Protein AF-A0A7C2G6A6-F1 (afdb_monomer_lite)

Structure (mmCIF, N/CA/C/O backbone):
data_AF-A0A7C2G6A6-F1
#
_entry.id   AF-A0A7C2G6A6-F1
#
loop_
_atom_site.group_PDB
_atom_site.id
_atom_site.type_symbol
_atom_site.label_atom_id
_atom_site.label_alt_id
_atom_site.label_comp_id
_atom_site.label_asym_id
_atom_site.label_entity_id
_atom_site.label_seq_id
_atom_site.pdbx_PDB_ins_code
_atom_site.Cartn_x
_atom_site.Cartn_y
_atom_site.Cartn_z
_atom_site.occupancy
_atom_site.B_iso_or_equiv
_atom_site.auth_seq_id
_atom_site.auth_comp_id
_atom_site.auth_asym_id
_atom_site.auth_atom_id
_atom_site.pdbx_PDB_model_num
ATOM 1 N N . MET A 1 1 ? 30.013 -0.825 -12.267 1.00 74.56 1 MET A N 1
ATOM 2 C CA . MET A 1 1 ? 28.739 -1.262 -11.663 1.00 74.56 1 MET A CA 1
ATOM 3 C C . MET A 1 1 ? 28.175 -2.425 -12.477 1.00 74.56 1 MET A C 1
ATOM 5 O O . MET A 1 1 ? 28.259 -2.337 -13.696 1.00 74.56 1 MET A O 1
ATOM 9 N N . LEU A 1 2 ? 27.546 -3.439 -11.856 1.00 86.94 2 LEU A N 1
ATOM 10 C CA . LEU A 1 2 ? 26.948 -4.568 -12.597 1.00 86.94 2 LEU A CA 1
ATOM 11 C C . LEU A 1 2 ? 25.933 -4.107 -13.672 1.00 86.94 2 LEU A C 1
ATOM 13 O O . LEU A 1 2 ? 25.171 -3.161 -13.424 1.00 86.94 2 LEU A O 1
ATOM 17 N N . PRO A 1 3 ? 25.875 -4.783 -14.837 1.00 89.12 3 PRO A N 1
ATOM 18 C CA . PRO A 1 3 ? 25.021 -4.401 -15.961 1.00 89.12 3 PRO A CA 1
ATOM 19 C C . PRO A 1 3 ? 23.532 -4.581 -15.637 1.00 89.12 3 PRO A C 1
ATOM 21 O O . PRO A 1 3 ? 23.110 -5.640 -15.187 1.00 89.12 3 PRO A O 1
ATOM 24 N N . LYS A 1 4 ? 22.704 -3.567 -15.912 1.00 89.62 4 LYS A N 1
ATOM 25 C CA . LYS A 1 4 ? 21.243 -3.610 -15.693 1.00 89.62 4 LYS A CA 1
ATOM 26 C C . LYS A 1 4 ? 20.473 -3.664 -17.013 1.00 89.62 4 LYS A C 1
ATOM 28 O O . LYS A 1 4 ? 20.925 -2.983 -17.930 1.00 89.62 4 LYS A O 1
ATOM 33 N N . PRO A 1 5 ? 19.340 -4.384 -17.115 1.00 89.06 5 PRO A N 1
ATOM 34 C CA . PRO A 1 5 ? 18.491 -4.398 -18.312 1.00 89.06 5 PRO A CA 1
ATOM 35 C C . PRO A 1 5 ? 18.020 -3.002 -18.739 1.00 89.06 5 PRO A C 1
ATOM 37 O O . PRO A 1 5 ? 17.667 -2.185 -17.888 1.00 89.06 5 PRO A O 1
ATOM 40 N N . ASN A 1 6 ? 17.991 -2.731 -20.046 1.00 86.69 6 ASN A N 1
ATOM 41 C CA . ASN A 1 6 ? 17.426 -1.490 -20.589 1.00 86.69 6 ASN A CA 1
ATOM 42 C C . ASN A 1 6 ? 15.918 -1.633 -20.878 1.00 86.69 6 ASN A C 1
ATOM 44 O O . ASN A 1 6 ? 15.448 -2.714 -21.223 1.00 86.69 6 ASN A O 1
ATOM 48 N N . LYS A 1 7 ? 15.174 -0.516 -20.838 1.00 77.50 7 LYS A N 1
ATOM 49 C CA . LYS A 1 7 ? 13.702 -0.470 -21.001 1.00 77.50 7 LYS A CA 1
ATOM 50 C C . LYS A 1 7 ? 13.172 -1.183 -22.261 1.00 77.50 7 LYS A C 1
ATOM 52 O O . LYS A 1 7 ? 12.169 -1.880 -22.198 1.00 77.50 7 LYS A O 1
ATOM 57 N N . ASN A 1 8 ? 13.864 -1.041 -23.394 1.00 81.12 8 ASN A N 1
ATOM 58 C CA . ASN A 1 8 ? 13.433 -1.588 -24.693 1.00 81.12 8 ASN A CA 1
ATOM 59 C C . ASN A 1 8 ? 14.334 -2.729 -25.199 1.00 81.12 8 ASN A C 1
ATOM 61 O O . ASN A 1 8 ? 14.279 -3.092 -26.370 1.00 81.12 8 ASN A O 1
ATOM 65 N N . GLU A 1 9 ? 15.211 -3.249 -24.345 1.00 87.44 9 GLU A N 1
ATOM 66 C CA . GLU A 1 9 ? 16.082 -4.375 -24.681 1.00 87.44 9 GLU A CA 1
ATOM 67 C C . GLU A 1 9 ? 15.289 -5.680 -24.567 1.00 87.44 9 GLU A C 1
ATOM 69 O O . GLU A 1 9 ? 14.349 -5.751 -23.774 1.00 87.44 9 GLU A O 1
ATOM 74 N N . ASN A 1 10 ? 15.623 -6.696 -25.368 1.00 90.06 10 ASN A N 1
ATOM 75 C CA . ASN A 1 10 ? 15.055 -8.039 -25.225 1.00 90.06 10 ASN A CA 1
ATOM 76 C C . ASN A 1 10 ? 15.939 -8.910 -24.311 1.00 90.06 10 ASN A C 1
ATOM 78 O O . ASN A 1 10 ? 17.066 -8.545 -23.976 1.00 90.06 10 ASN A O 1
ATOM 82 N N . LYS A 1 11 ? 15.405 -10.055 -23.868 1.00 88.56 11 LYS A N 1
ATOM 83 C CA . LYS A 1 11 ? 16.085 -10.907 -22.881 1.00 88.56 11 LYS A CA 1
ATOM 84 C C . LYS A 1 11 ? 17.444 -11.382 -23.390 1.00 88.56 11 LYS A C 1
ATOM 86 O O . LYS A 1 11 ? 18.416 -11.333 -22.643 1.00 88.56 11 LYS A O 1
ATOM 91 N N . ASP A 1 12 ? 17.503 -11.819 -24.639 1.00 92.94 12 ASP A N 1
ATOM 92 C CA . ASP A 1 12 ? 18.700 -12.422 -25.218 1.00 92.94 12 ASP A CA 1
ATOM 93 C C . ASP A 1 12 ? 19.818 -11.389 -25.387 1.00 92.94 12 ASP A C 1
ATOM 95 O O . ASP A 1 12 ? 20.970 -11.673 -25.057 1.00 92.94 12 ASP A O 1
ATOM 99 N N . ASP A 1 13 ? 19.479 -10.165 -25.794 1.00 93.44 13 ASP A N 1
ATOM 100 C CA . ASP A 1 13 ? 20.419 -9.046 -25.897 1.00 93.44 13 ASP A CA 1
ATOM 101 C C . ASP A 1 13 ? 21.013 -8.694 -24.527 1.00 93.44 13 ASP A C 1
ATOM 103 O O . ASP A 1 13 ? 22.237 -8.579 -24.381 1.00 93.44 13 ASP A O 1
ATOM 107 N N . PHE A 1 14 ? 20.159 -8.601 -23.498 1.00 94.62 14 PHE A N 1
ATOM 108 C CA . PHE A 1 14 ? 20.615 -8.335 -22.136 1.00 94.62 14 PHE A CA 1
ATOM 109 C C . PHE A 1 14 ? 21.522 -9.452 -21.620 1.00 94.62 14 PHE A C 1
ATOM 111 O O . PHE A 1 14 ? 22.615 -9.169 -21.126 1.00 94.62 14 PHE A O 1
ATOM 118 N 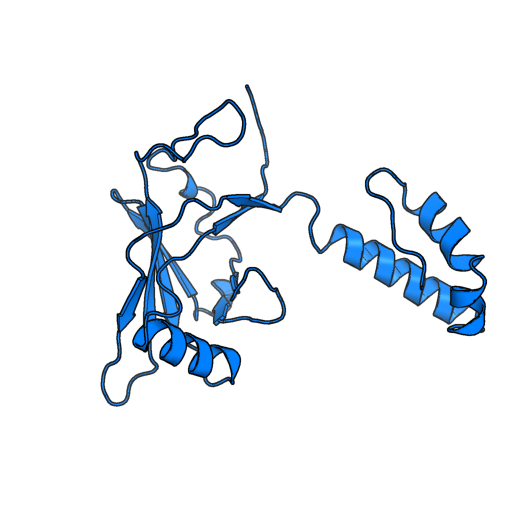N . LEU A 1 15 ? 21.091 -10.712 -21.737 1.00 94.62 15 LEU A N 1
ATOM 119 C CA . LEU A 1 15 ? 21.874 -11.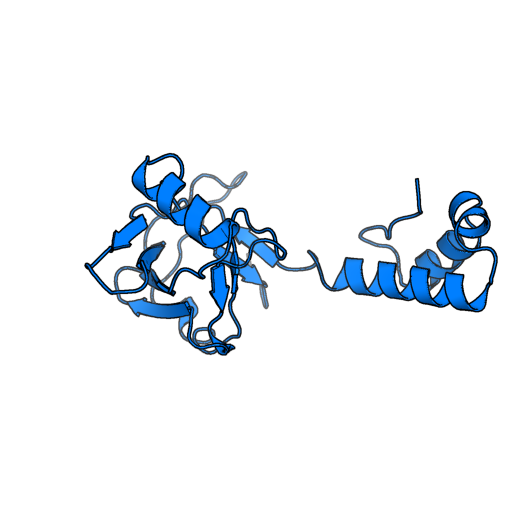855 -21.275 1.00 94.62 15 LEU A CA 1
ATOM 120 C C . LEU A 1 15 ? 23.225 -11.914 -21.989 1.00 94.62 15 LEU A C 1
ATOM 122 O O . LEU A 1 15 ? 24.244 -12.110 -21.333 1.00 94.62 15 LEU A O 1
ATOM 126 N N . THR A 1 16 ? 23.250 -11.664 -23.299 1.00 95.00 16 THR A N 1
ATOM 127 C CA . THR A 1 16 ? 24.478 -11.683 -24.101 1.00 95.00 16 THR A CA 1
ATOM 128 C C . THR A 1 16 ? 25.489 -10.656 -23.604 1.00 95.00 16 THR A C 1
ATOM 130 O O . THR A 1 16 ? 26.642 -11.005 -23.343 1.00 95.00 16 THR A O 1
ATOM 133 N N . ARG A 1 17 ? 25.081 -9.393 -23.415 1.00 96.00 17 ARG A N 1
ATOM 134 C CA . ARG A 1 17 ? 26.025 -8.366 -22.949 1.00 96.00 17 ARG A CA 1
ATOM 135 C C . ARG A 1 17 ? 26.368 -8.500 -21.470 1.00 96.00 17 ARG A C 1
ATOM 137 O O . ARG A 1 17 ? 27.500 -8.225 -21.095 1.00 96.00 17 ARG A O 1
ATOM 144 N N . ALA A 1 18 ? 25.414 -8.905 -20.629 1.00 95.50 18 ALA A N 1
ATOM 145 C CA . ALA A 1 18 ? 25.631 -9.010 -19.192 1.00 95.50 18 ALA A CA 1
ATOM 146 C C . ALA A 1 18 ? 26.593 -10.156 -18.868 1.00 95.50 18 ALA A C 1
ATOM 148 O O . ALA A 1 18 ? 27.478 -9.996 -18.036 1.00 95.50 18 ALA A O 1
ATOM 149 N N . MET A 1 19 ? 26.483 -11.278 -19.582 1.00 95.12 19 MET A N 1
ATOM 150 C CA . MET A 1 19 ? 27.393 -12.416 -19.441 1.00 95.12 19 MET A CA 1
ATOM 151 C C . MET A 1 19 ? 28.832 -12.107 -19.866 1.00 95.12 19 MET A C 1
ATOM 153 O O . MET A 1 19 ? 29.753 -12.755 -19.367 1.00 95.12 19 MET A O 1
ATOM 157 N N . ALA A 1 20 ? 29.014 -11.150 -20.780 1.00 94.50 20 ALA A N 1
ATOM 158 C CA . ALA A 1 20 ? 30.310 -10.728 -21.310 1.00 94.50 20 ALA A CA 1
ATOM 159 C C . ALA A 1 20 ? 30.897 -9.492 -20.602 1.00 94.50 20 ALA A C 1
ATOM 161 O O . ALA A 1 20 ? 32.009 -9.073 -20.926 1.00 94.50 20 ALA A O 1
ATOM 162 N N . ASP A 1 21 ? 30.165 -8.890 -19.663 1.00 96.19 21 ASP A N 1
ATOM 163 C CA . ASP A 1 21 ? 30.606 -7.699 -18.942 1.00 96.19 21 ASP A CA 1
ATOM 164 C C . ASP A 1 21 ? 31.761 -8.026 -17.983 1.00 96.19 21 ASP A C 1
ATOM 166 O O . ASP A 1 21 ? 31.697 -8.989 -17.218 1.00 96.19 21 ASP A O 1
ATOM 170 N N . GLY A 1 22 ? 32.822 -7.215 -18.016 1.00 92.81 22 GLY A N 1
ATOM 171 C CA . GLY A 1 22 ? 34.043 -7.472 -17.248 1.00 92.81 22 GLY A CA 1
ATOM 172 C C . GLY A 1 22 ? 33.813 -7.513 -15.737 1.00 92.81 22 GLY A C 1
ATOM 173 O O . GLY A 1 22 ? 34.327 -8.403 -15.066 1.00 92.81 22 GLY A O 1
ATOM 174 N N . GLU A 1 23 ? 32.974 -6.625 -15.200 1.00 93.25 23 GLU A N 1
ATOM 175 C CA . GLU A 1 23 ? 32.666 -6.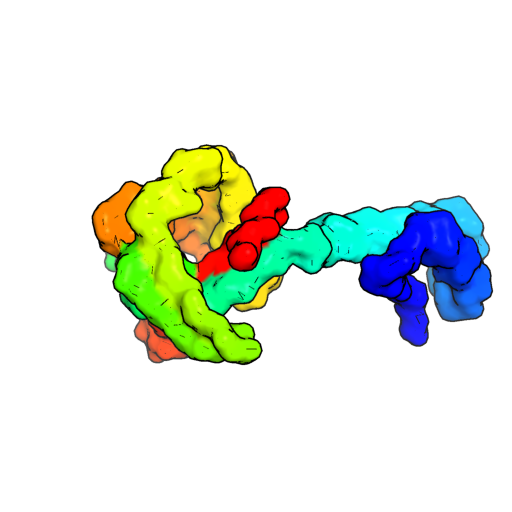650 -13.769 1.00 93.25 23 GLU A CA 1
ATOM 176 C C . GLU A 1 23 ? 31.772 -7.833 -13.394 1.00 93.25 23 GLU A C 1
ATOM 178 O O . GLU A 1 23 ? 31.917 -8.404 -12.313 1.00 93.25 23 GLU A O 1
ATOM 183 N N . MET A 1 24 ? 30.857 -8.222 -14.285 1.00 93.06 24 MET A N 1
ATOM 184 C CA . MET A 1 24 ? 30.014 -9.400 -14.087 1.00 93.06 24 MET A CA 1
ATOM 185 C C . MET A 1 24 ? 30.840 -10.694 -14.078 1.00 93.06 24 MET A C 1
ATOM 187 O O . MET A 1 24 ? 30.579 -11.594 -13.276 1.00 93.06 24 MET A O 1
ATOM 191 N N . VAL A 1 25 ? 31.850 -10.783 -14.945 1.00 94.94 25 VAL A N 1
ATOM 192 C CA . VAL A 1 25 ? 32.798 -11.903 -14.996 1.00 94.94 25 VAL A CA 1
ATOM 193 C C . VAL A 1 25 ? 33.668 -11.942 -13.742 1.00 94.94 25 VAL A C 1
ATOM 195 O O . VAL A 1 25 ? 33.813 -13.012 -13.153 1.00 94.94 25 VAL A O 1
ATOM 198 N N . ASP A 1 26 ? 34.182 -10.798 -13.294 1.00 93.69 26 ASP A N 1
ATOM 199 C CA . ASP A 1 26 ? 35.017 -10.716 -12.091 1.00 93.69 26 ASP A CA 1
ATOM 200 C C . ASP A 1 26 ? 34.230 -11.070 -10.818 1.00 93.69 26 ASP A C 1
ATOM 202 O O . ASP A 1 26 ? 34.722 -11.800 -9.954 1.00 93.69 26 ASP A O 1
ATOM 206 N N . ALA A 1 27 ? 32.986 -10.596 -10.707 1.00 91.38 27 ALA A N 1
ATOM 207 C CA . ALA A 1 27 ? 32.117 -10.888 -9.568 1.00 91.38 27 ALA A CA 1
ATOM 208 C C . ALA A 1 27 ? 31.605 -12.339 -9.567 1.00 91.38 27 ALA A C 1
ATOM 210 O O . ALA A 1 27 ? 31.413 -12.939 -8.505 1.00 91.38 27 ALA A O 1
ATOM 211 N N . HIS A 1 28 ? 31.384 -12.915 -10.751 1.00 94.44 28 HIS A N 1
ATOM 212 C CA . HIS A 1 28 ? 30.831 -14.253 -10.929 1.00 94.44 28 HIS A CA 1
ATOM 213 C C . HIS A 1 28 ? 31.635 -15.021 -11.993 1.00 94.44 28 HIS A C 1
ATOM 215 O O . HIS A 1 28 ? 31.181 -15.145 -13.130 1.00 94.44 28 HIS A O 1
ATOM 221 N N . PRO A 1 29 ? 32.822 -15.562 -11.655 1.00 91.25 29 PRO A N 1
ATOM 222 C CA . PRO A 1 29 ? 33.717 -16.189 -12.634 1.00 91.25 29 PRO A CA 1
ATOM 223 C C . PRO A 1 29 ? 33.160 -17.498 -13.202 1.00 91.25 29 PRO A C 1
ATOM 225 O O . PRO A 1 29 ? 33.405 -17.822 -14.364 1.00 91.25 29 PRO A O 1
ATOM 228 N N . ASP A 1 30 ? 32.371 -18.220 -12.403 1.00 96.69 30 ASP A N 1
ATOM 229 C CA . ASP A 1 30 ? 31.660 -19.425 -12.824 1.00 96.69 30 ASP A CA 1
ATOM 230 C C . ASP A 1 30 ? 30.510 -19.078 -13.779 1.00 96.69 30 ASP A C 1
ATOM 232 O O . ASP A 1 30 ? 29.594 -18.332 -13.429 1.00 96.69 30 ASP A O 1
ATOM 236 N N . GLU A 1 31 ? 30.561 -19.638 -14.985 1.00 91.56 31 GLU A N 1
ATOM 237 C CA . GLU A 1 31 ? 29.642 -19.307 -16.074 1.00 91.56 31 GLU A CA 1
ATOM 238 C C . GLU A 1 31 ? 28.189 -19.675 -15.761 1.00 91.56 31 GLU A C 1
ATOM 240 O O . GLU A 1 31 ? 27.283 -18.888 -16.030 1.00 91.56 31 GLU A O 1
ATOM 245 N N . GLN A 1 32 ? 27.953 -20.831 -15.138 1.00 89.81 32 GLN A N 1
ATOM 246 C CA . GLN A 1 32 ? 26.600 -21.295 -14.838 1.00 89.81 32 GLN A CA 1
ATOM 247 C C . GLN A 1 32 ? 25.950 -20.444 -13.741 1.00 89.81 32 GLN A C 1
ATOM 249 O O . GLN A 1 32 ? 24.778 -20.075 -13.841 1.00 89.81 32 GLN A O 1
ATOM 254 N N . LYS A 1 33 ? 26.715 -20.075 -12.709 1.00 89.31 33 LYS A N 1
ATOM 255 C CA . LYS A 1 33 ? 26.255 -19.142 -11.672 1.00 89.31 33 LYS A CA 1
ATOM 256 C C . LYS A 1 33 ? 26.029 -17.746 -12.235 1.00 89.31 33 LYS A C 1
ATOM 258 O O . LYS A 1 33 ? 25.033 -17.120 -11.883 1.00 89.31 33 LYS A O 1
ATOM 263 N N . ARG A 1 34 ? 26.912 -17.269 -13.117 1.00 95.50 34 ARG A N 1
ATOM 264 C CA . ARG A 1 34 ? 26.768 -15.971 -13.787 1.00 95.50 34 ARG A CA 1
ATOM 265 C C . ARG A 1 34 ? 25.488 -15.919 -14.619 1.00 95.50 34 ARG A C 1
ATOM 267 O O . ARG A 1 34 ? 24.718 -14.978 -14.457 1.00 95.50 34 ARG A O 1
ATOM 274 N N . ALA A 1 35 ? 25.201 -16.970 -15.389 1.00 91.94 35 ALA A N 1
ATOM 275 C CA . ALA A 1 35 ? 23.959 -17.094 -16.151 1.00 91.94 35 ALA A CA 1
ATOM 276 C C . ALA A 1 35 ? 22.723 -17.024 -15.244 1.00 91.94 35 ALA A C 1
ATOM 278 O O . ALA A 1 35 ? 21.820 -16.232 -15.501 1.00 91.94 35 ALA A O 1
ATOM 279 N N . GLY A 1 36 ? 22.718 -17.763 -14.128 1.00 91.12 36 GLY A N 1
ATOM 280 C CA . GLY A 1 36 ? 21.620 -17.712 -13.156 1.00 91.12 36 GLY A CA 1
ATOM 281 C C . GLY A 1 36 ? 21.415 -16.325 -12.531 1.00 91.12 36 GLY A C 1
ATOM 282 O O . GLY A 1 36 ? 20.276 -15.906 -12.303 1.00 91.12 36 GLY A O 1
ATOM 283 N N . VAL A 1 37 ? 22.498 -15.579 -12.291 1.00 91.81 37 VAL A N 1
ATOM 284 C CA . VAL A 1 37 ? 22.428 -14.199 -11.789 1.00 91.81 37 VAL A CA 1
ATOM 285 C C . VAL A 1 37 ? 21.865 -13.266 -12.860 1.00 91.81 37 VAL A C 1
ATOM 287 O O . VAL A 1 37 ? 20.923 -12.533 -12.568 1.00 91.81 37 VAL A O 1
ATOM 290 N N . CYS A 1 38 ? 22.358 -13.323 -14.100 1.00 92.69 38 CYS A N 1
ATOM 291 C CA . CYS A 1 38 ? 21.832 -12.519 -15.206 1.00 92.69 38 CYS A CA 1
ATOM 292 C C . CYS A 1 38 ? 20.345 -12.820 -15.469 1.00 92.69 38 CYS A C 1
ATOM 294 O O . CYS A 1 38 ? 19.546 -11.899 -15.624 1.00 92.69 38 CYS A O 1
ATOM 296 N N . GLU A 1 39 ? 19.928 -14.086 -15.427 1.00 92.81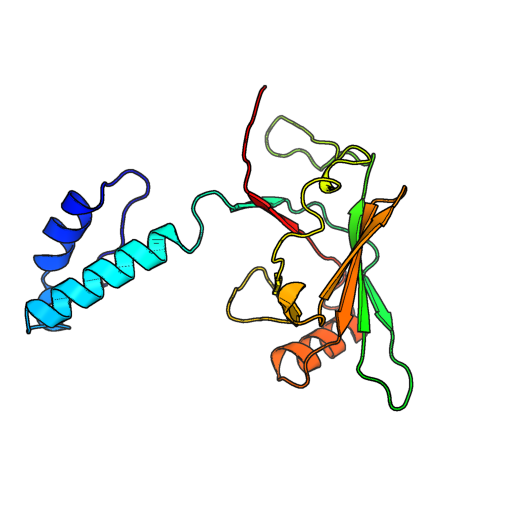 39 GLU A N 1
ATOM 297 C CA . GLU A 1 39 ? 18.513 -14.452 -15.545 1.00 92.81 39 GLU A CA 1
ATOM 298 C C . GLU A 1 39 ? 17.662 -13.883 -14.408 1.00 92.81 39 GLU A C 1
ATOM 300 O O . GLU A 1 39 ? 16.580 -13.351 -14.657 1.00 92.81 39 GLU A O 1
ATOM 305 N N . SER A 1 40 ? 18.167 -13.933 -13.174 1.00 88.19 40 SER A N 1
ATOM 306 C CA . SER A 1 40 ? 17.487 -13.348 -12.015 1.00 88.19 40 SER A CA 1
ATOM 307 C C . SER A 1 40 ? 17.396 -11.824 -12.125 1.00 88.19 40 SER A C 1
ATOM 309 O O . SER A 1 40 ? 16.366 -11.246 -11.796 1.00 88.19 40 SER A O 1
ATOM 311 N N . MET A 1 41 ? 18.439 -11.157 -12.629 1.00 88.56 41 MET A N 1
ATOM 312 C CA . MET A 1 41 ? 18.439 -9.709 -12.868 1.00 88.56 41 MET A CA 1
ATOM 313 C C . MET A 1 41 ? 17.399 -9.305 -13.916 1.00 88.56 41 MET A C 1
ATOM 315 O O . MET A 1 41 ? 16.703 -8.312 -13.720 1.00 88.56 41 MET A O 1
ATOM 319 N N . TRP A 1 42 ? 17.251 -10.093 -14.983 1.00 88.06 42 TRP A N 1
ATOM 320 C CA . TRP A 1 42 ? 16.203 -9.895 -15.983 1.00 88.06 42 TRP A CA 1
ATOM 321 C C . TRP A 1 42 ? 14.801 -10.149 -15.422 1.00 88.06 42 TRP A C 1
ATOM 323 O O . TRP A 1 42 ? 13.882 -9.361 -15.629 1.00 88.06 42 TRP A O 1
ATOM 333 N N . ALA A 1 43 ? 14.616 -11.246 -14.687 1.00 83.06 43 ALA A N 1
ATOM 334 C CA . ALA A 1 43 ? 13.335 -11.553 -14.062 1.00 83.06 43 ALA A CA 1
ATOM 335 C C . ALA A 1 43 ? 12.931 -10.454 -13.069 1.00 83.06 43 ALA A C 1
ATOM 337 O O . ALA A 1 43 ? 11.780 -10.024 -13.066 1.00 83.06 43 ALA A O 1
ATOM 338 N N . ASN A 1 44 ? 13.880 -9.939 -12.284 1.00 78.31 44 ASN A N 1
ATOM 339 C CA . ASN A 1 44 ? 13.656 -8.856 -11.328 1.00 78.31 44 ASN A CA 1
ATOM 340 C C . ASN A 1 44 ? 13.379 -7.511 -12.010 1.00 78.31 44 ASN A C 1
ATOM 342 O O . ASN A 1 44 ? 12.541 -6.762 -11.522 1.00 78.31 44 ASN A O 1
ATOM 346 N N . SER A 1 45 ? 14.007 -7.215 -13.155 1.00 73.50 45 SER A N 1
ATOM 347 C CA . SER A 1 45 ? 13.706 -5.991 -13.913 1.00 73.50 45 SER A CA 1
ATOM 348 C C . SER A 1 45 ? 12.328 -6.005 -14.572 1.00 73.50 45 SER A C 1
ATOM 350 O O . SER A 1 45 ? 11.813 -4.949 -14.909 1.00 73.50 45 SER A O 1
ATOM 352 N N . ARG A 1 46 ? 11.748 -7.191 -14.795 1.00 67.56 46 ARG A N 1
ATOM 353 C CA . ARG A 1 46 ? 10.389 -7.354 -15.338 1.00 67.56 46 ARG A CA 1
ATOM 354 C C . ARG A 1 46 ? 9.334 -7.562 -14.249 1.00 67.56 46 ARG A C 1
ATOM 356 O O . ARG A 1 46 ? 8.156 -7.356 -14.502 1.00 67.56 46 ARG A O 1
ATOM 363 N N . SER A 1 47 ? 9.736 -7.970 -13.044 1.00 53.94 47 SER A N 1
ATOM 364 C CA . SER A 1 47 ? 8.829 -8.199 -11.904 1.00 53.94 47 SER A CA 1
ATOM 365 C C . SER A 1 47 ? 8.776 -7.037 -10.910 1.00 53.94 47 SER A C 1
ATOM 367 O O . SER A 1 47 ? 7.972 -7.062 -9.980 1.00 53.94 47 SER A O 1
ATOM 369 N N . ILE A 1 48 ? 9.579 -5.997 -11.126 1.00 51.78 48 ILE A N 1
ATOM 370 C CA . ILE A 1 48 ? 9.517 -4.739 -10.392 1.00 51.78 48 ILE A CA 1
ATOM 371 C C . ILE A 1 48 ? 9.526 -3.622 -11.447 1.00 51.78 48 ILE A C 1
ATOM 373 O O . ILE A 1 48 ? 10.522 -3.451 -12.138 1.00 51.78 48 ILE A O 1
ATOM 377 N N . ASP A 1 49 ? 8.419 -2.884 -11.557 1.00 49.00 49 ASP A N 1
ATOM 378 C CA . ASP A 1 49 ? 8.242 -1.607 -12.284 1.00 49.00 49 ASP A CA 1
ATOM 379 C C . ASP A 1 49 ? 7.805 -1.546 -13.760 1.00 49.00 49 ASP A C 1
ATOM 381 O O . ASP A 1 49 ? 7.526 -0.442 -14.230 1.00 49.00 49 ASP A O 1
ATOM 385 N N . GLU A 1 50 ? 7.603 -2.639 -14.496 1.00 41.94 50 GLU A N 1
ATOM 386 C CA . GLU A 1 50 ? 6.976 -2.518 -15.825 1.00 41.94 50 GLU A CA 1
ATOM 387 C C . GLU A 1 50 ? 5.455 -2.684 -15.763 1.00 41.94 50 GLU A C 1
ATOM 389 O O . GLU A 1 50 ? 4.936 -3.788 -15.636 1.00 41.94 50 GLU A O 1
ATOM 394 N N . GLY A 1 51 ? 4.745 -1.555 -15.849 1.00 49.94 51 GLY A N 1
ATOM 395 C CA . GLY A 1 51 ? 3.285 -1.496 -15.994 1.00 49.94 51 GLY A CA 1
ATOM 396 C C . GLY A 1 51 ? 2.531 -0.994 -14.765 1.00 49.94 51 GLY A C 1
ATOM 397 O O . GLY A 1 51 ? 1.340 -0.724 -14.873 1.00 49.94 51 GLY A O 1
ATOM 398 N N . VAL A 1 52 ? 3.202 -0.826 -13.617 1.00 52.75 52 VAL A N 1
ATOM 399 C CA . VAL A 1 52 ? 2.578 -0.202 -12.443 1.00 52.75 52 VAL A CA 1
ATOM 400 C C . VAL A 1 52 ? 2.613 1.310 -12.611 1.00 52.75 52 VAL A C 1
ATOM 402 O O . VAL A 1 52 ? 3.632 1.960 -12.368 1.00 52.75 52 VAL A O 1
ATOM 405 N N . GLU A 1 53 ? 1.483 1.880 -13.002 1.00 59.03 53 GLU A N 1
ATOM 406 C CA . GLU A 1 53 ? 1.270 3.306 -12.869 1.00 59.03 53 GLU A CA 1
ATOM 407 C C . GLU A 1 53 ? 1.062 3.668 -11.401 1.00 59.03 53 GLU A C 1
ATOM 409 O O . GLU A 1 53 ? 0.255 3.082 -10.674 1.00 59.03 53 GLU A O 1
ATOM 414 N N . ARG A 1 54 ? 1.814 4.671 -10.953 1.00 60.56 54 ARG A N 1
ATOM 415 C CA . ARG A 1 54 ? 1.646 5.266 -9.631 1.00 60.56 54 ARG A CA 1
ATOM 416 C C . ARG A 1 54 ? 0.931 6.587 -9.820 1.00 60.56 54 ARG A C 1
ATOM 418 O O . ARG A 1 54 ? 1.443 7.472 -10.502 1.00 60.56 54 ARG A O 1
ATOM 425 N N . ARG A 1 55 ? -0.240 6.732 -9.206 1.00 66.31 55 ARG A N 1
ATOM 426 C CA . ARG A 1 55 ? -0.944 8.014 -9.185 1.00 66.31 55 ARG A CA 1
ATOM 427 C C . ARG A 1 55 ? -0.849 8.591 -7.783 1.00 66.31 55 ARG A C 1
ATOM 429 O O . ARG A 1 55 ? -1.439 8.077 -6.834 1.00 66.31 55 ARG A O 1
ATOM 436 N N . GLU A 1 56 ? -0.123 9.697 -7.659 1.00 53.09 56 GLU A N 1
ATOM 437 C CA . GLU A 1 56 ? -0.165 10.552 -6.472 1.00 53.09 56 GLU A CA 1
ATOM 438 C C . GLU A 1 56 ? -1.429 11.413 -6.509 1.00 53.09 56 GLU A C 1
ATOM 440 O O . GLU A 1 56 ? -1.407 12.634 -6.625 1.00 53.09 56 GLU A O 1
ATOM 445 N N . LEU A 1 57 ? -2.584 10.765 -6.412 1.00 53.22 57 LEU A N 1
ATOM 446 C CA . LEU A 1 57 ? -3.763 11.450 -5.919 1.00 53.22 57 LEU A CA 1
ATOM 447 C C . LEU A 1 57 ? -3.598 11.470 -4.412 1.00 53.22 57 LEU A C 1
ATOM 449 O O . LEU A 1 57 ? -3.881 10.464 -3.771 1.00 53.22 57 LEU A O 1
ATOM 453 N N . VAL A 1 58 ? -3.060 12.569 -3.874 1.00 47.09 58 VAL A N 1
ATOM 454 C CA . VAL A 1 58 ? -2.898 12.761 -2.429 1.00 47.09 58 VAL A CA 1
ATOM 455 C C . VAL A 1 58 ? -4.247 12.497 -1.780 1.00 47.09 58 VAL A C 1
ATOM 457 O O . VAL A 1 58 ? -5.176 13.310 -1.851 1.00 47.09 58 VAL A O 1
ATOM 460 N N . ALA A 1 59 ? -4.384 11.307 -1.215 1.00 50.16 59 ALA A N 1
ATOM 461 C CA . ALA A 1 59 ? -5.598 10.930 -0.557 1.00 50.16 59 ALA A CA 1
ATOM 462 C C . ALA A 1 59 ? -5.498 11.491 0.856 1.00 50.16 59 ALA A C 1
ATOM 464 O O . ALA A 1 59 ? -4.723 11.035 1.697 1.00 50.16 59 ALA A O 1
ATOM 465 N N . GLU A 1 60 ? -6.223 12.585 1.044 1.00 53.69 60 GLU A N 1
ATOM 466 C CA . GLU A 1 60 ? -6.450 13.218 2.333 1.00 53.69 60 GLU A CA 1
ATOM 467 C C . GLU A 1 60 ? -7.362 12.303 3.165 1.00 53.69 60 GLU A C 1
ATOM 469 O O . GLU A 1 60 ? -8.276 11.685 2.607 1.00 53.69 60 GLU A O 1
ATOM 474 N N . ASP A 1 61 ? -7.135 12.280 4.481 1.00 63.69 61 ASP A N 1
ATOM 475 C CA . ASP A 1 61 ? -7.841 11.489 5.508 1.00 63.69 61 ASP A CA 1
ATOM 476 C C . ASP A 1 61 ? -7.197 10.125 5.834 1.00 63.69 61 ASP A C 1
ATOM 478 O O . ASP A 1 61 ? -7.869 9.089 5.827 1.00 63.69 61 ASP A O 1
ATOM 482 N N . ILE A 1 62 ? -5.896 10.106 6.164 1.00 71.00 62 ILE A N 1
ATOM 483 C CA . ILE A 1 62 ? -5.352 9.012 6.986 1.00 71.00 62 ILE A CA 1
ATOM 484 C C . ILE A 1 62 ? -5.814 9.221 8.430 1.00 71.00 62 ILE A C 1
ATOM 486 O O . ILE A 1 62 ? -5.486 10.219 9.068 1.00 71.00 62 ILE A O 1
ATOM 490 N N . GLU A 1 63 ? -6.535 8.240 8.960 1.00 74.31 63 GLU A N 1
ATOM 491 C CA . GLU A 1 63 ? -6.913 8.135 10.364 1.00 74.31 63 GLU A CA 1
ATOM 492 C C . GLU A 1 63 ? -6.160 6.968 11.012 1.00 74.31 63 GLU A C 1
ATOM 494 O O . GLU A 1 63 ? -6.327 5.804 10.627 1.00 74.31 63 GLU A O 1
ATOM 499 N N . LEU A 1 64 ? -5.379 7.264 12.051 1.00 76.81 64 LEU A N 1
ATOM 500 C CA . LEU A 1 64 ? -4.849 6.249 12.955 1.00 76.81 64 LEU A CA 1
ATOM 501 C C . LEU A 1 64 ? -5.883 5.952 14.043 1.00 76.81 64 LEU A C 1
ATOM 503 O O . LEU A 1 64 ? -6.283 6.844 14.793 1.00 76.81 64 LEU A O 1
ATOM 507 N N . ARG A 1 65 ? -6.288 4.687 14.160 1.00 74.62 65 ARG A N 1
ATOM 508 C CA . ARG A 1 65 ? -7.137 4.203 15.250 1.00 74.62 65 ARG A CA 1
ATOM 509 C C . ARG A 1 65 ? -6.315 3.311 16.164 1.00 74.62 65 ARG A C 1
ATOM 511 O O . ARG A 1 65 ? -5.802 2.278 15.740 1.00 74.62 65 ARG A O 1
ATOM 518 N N . VAL A 1 66 ? -6.211 3.719 17.422 1.00 73.06 66 VAL A N 1
ATOM 519 C CA . VAL A 1 66 ? -5.577 2.940 18.487 1.00 73.06 66 VAL A CA 1
ATOM 520 C C . VAL A 1 66 ? -6.614 2.741 19.582 1.00 73.06 66 VAL A C 1
ATOM 522 O O . VAL A 1 66 ? -7.181 3.717 20.071 1.00 73.06 66 VAL A O 1
ATOM 525 N N . VAL A 1 67 ? -6.873 1.486 19.929 1.00 73.12 67 VAL A N 1
ATOM 526 C CA . VAL A 1 67 ? -7.689 1.082 21.078 1.00 73.12 67 VAL A CA 1
ATOM 527 C C . VAL A 1 67 ? -6.764 0.317 22.021 1.00 73.12 67 VAL A C 1
ATOM 529 O O . VAL A 1 67 ? -5.902 -0.427 21.552 1.00 73.12 67 VAL A O 1
ATOM 532 N N . ASP A 1 68 ? -6.898 0.540 23.329 1.00 63.25 68 ASP A N 1
ATOM 533 C CA . ASP A 1 68 ? -6.095 -0.166 24.333 1.00 63.25 68 ASP A CA 1
ATOM 534 C C . ASP A 1 68 ? -6.276 -1.689 24.184 1.00 63.25 68 ASP A C 1
ATOM 536 O O . ASP A 1 68 ? -7.386 -2.167 23.957 1.00 63.25 68 ASP A O 1
ATOM 540 N N . ASP A 1 69 ? -5.170 -2.433 24.281 1.00 72.00 69 ASP A N 1
ATOM 541 C CA . ASP A 1 69 ? -5.085 -3.892 24.092 1.00 72.00 69 ASP A CA 1
ATOM 542 C C . ASP A 1 69 ? -5.434 -4.426 22.680 1.00 72.00 69 ASP A C 1
ATOM 544 O O . ASP A 1 69 ? -5.492 -5.643 22.477 1.00 72.00 69 ASP A O 1
ATOM 548 N N . GLU A 1 70 ? -5.585 -3.556 21.672 1.00 80.75 70 GLU A N 1
ATOM 549 C CA . GLU A 1 70 ? -5.744 -3.946 20.263 1.00 80.75 70 GLU A CA 1
ATOM 550 C C . GLU A 1 70 ? -4.518 -3.587 19.404 1.00 80.75 70 GLU A C 1
ATOM 552 O O . GLU A 1 70 ? -3.754 -2.662 19.690 1.00 80.75 70 GLU A O 1
ATOM 557 N N . ILE A 1 71 ? -4.337 -4.319 18.300 1.00 82.12 71 ILE A N 1
ATOM 558 C CA . ILE A 1 71 ? -3.337 -3.981 17.279 1.00 82.12 71 ILE A CA 1
ATOM 559 C C . ILE A 1 71 ? -3.711 -2.612 16.685 1.00 82.12 71 ILE A C 1
ATOM 561 O O . ILE A 1 71 ? -4.860 -2.454 16.259 1.00 82.12 71 ILE A O 1
ATOM 565 N N . PRO A 1 72 ? -2.784 -1.634 16.606 1.00 91.06 72 PRO A N 1
ATOM 566 C CA . PRO A 1 72 ? -3.072 -0.362 15.962 1.00 91.06 72 PRO A CA 1
ATOM 567 C C . PRO A 1 72 ? -3.563 -0.571 14.530 1.00 91.06 72 PRO A C 1
ATOM 569 O O . PRO A 1 72 ? -3.077 -1.430 13.788 1.00 91.06 72 PRO A O 1
ATOM 572 N N . LYS A 1 73 ? -4.543 0.233 14.130 1.00 93.81 73 LYS A N 1
ATOM 573 C CA . LYS A 1 73 ? -5.117 0.177 12.792 1.00 93.81 73 LYS A CA 1
ATOM 574 C C . LYS A 1 73 ? -4.890 1.488 12.075 1.00 93.81 73 LYS A C 1
ATOM 576 O O . LYS A 1 73 ? -5.230 2.554 12.588 1.00 93.81 73 LYS A O 1
ATOM 581 N N . ILE A 1 74 ? -4.369 1.401 10.859 1.00 93.69 74 ILE A N 1
ATOM 582 C CA . ILE A 1 74 ? -4.306 2.547 9.953 1.00 93.69 74 ILE A CA 1
ATOM 583 C C . ILE A 1 74 ? -5.481 2.426 8.996 1.00 93.69 74 ILE A C 1
ATOM 585 O O . ILE A 1 74 ? -5.674 1.394 8.351 1.00 93.69 74 ILE A O 1
ATOM 589 N N . THR A 1 75 ? -6.280 3.481 8.919 1.00 92.75 75 THR A N 1
ATOM 590 C CA . THR A 1 75 ? -7.455 3.548 8.054 1.00 92.75 75 THR A CA 1
ATOM 591 C C . THR A 1 75 ? -7.434 4.823 7.235 1.00 92.75 75 THR A C 1
ATOM 593 O O . THR A 1 75 ? -6.818 5.808 7.625 1.00 92.75 75 THR A O 1
ATOM 596 N N . GLY A 1 76 ? -8.118 4.818 6.101 1.00 90.31 76 GLY A N 1
ATOM 597 C CA . GLY A 1 76 ? -8.263 6.017 5.288 1.00 90.31 76 GLY A CA 1
ATOM 598 C C . GLY A 1 76 ? -8.875 5.709 3.936 1.00 90.31 76 GLY A C 1
ATOM 599 O O . GLY A 1 76 ? -9.323 4.587 3.680 1.00 90.31 76 GLY A O 1
ATOM 600 N N . TYR A 1 77 ? -8.886 6.708 3.064 1.00 90.25 77 TYR A N 1
ATOM 601 C CA . TYR A 1 77 ? -9.215 6.527 1.656 1.00 90.25 77 TYR A CA 1
ATOM 602 C C . TYR A 1 77 ? -7.926 6.530 0.851 1.00 90.25 77 TYR A C 1
ATOM 604 O O . TYR A 1 77 ? -7.179 7.485 0.959 1.00 90.25 77 TYR A O 1
ATOM 612 N N . ALA A 1 78 ? -7.676 5.491 0.054 1.00 88.50 78 ALA A N 1
ATOM 613 C CA . ALA A 1 78 ? -6.544 5.435 -0.876 1.00 88.50 78 ALA A CA 1
ATOM 614 C C . ALA A 1 78 ? -6.822 6.235 -2.158 1.00 88.50 78 ALA A C 1
ATOM 616 O O . ALA A 1 78 ? -5.908 6.712 -2.818 1.00 88.50 78 ALA A O 1
ATOM 617 N N . ALA A 1 79 ? -8.102 6.392 -2.498 1.00 88.00 79 ALA A N 1
ATOM 618 C CA . ALA A 1 79 ? -8.572 7.158 -3.639 1.00 88.00 79 ALA A CA 1
ATOM 619 C C . ALA A 1 79 ? -9.970 7.707 -3.341 1.00 88.00 79 ALA A C 1
ATOM 621 O O . ALA A 1 79 ? -10.811 6.979 -2.810 1.00 88.00 79 ALA A O 1
ATOM 622 N N . LYS A 1 80 ? -10.245 8.963 -3.709 1.00 88.00 80 LYS A N 1
ATOM 623 C CA . LYS A 1 80 ? -11.588 9.564 -3.626 1.00 88.00 80 LYS A CA 1
ATOM 624 C C . LYS A 1 80 ? -12.202 9.672 -5.017 1.00 88.00 80 LYS A C 1
ATOM 626 O O . LYS A 1 80 ? -11.560 10.139 -5.956 1.00 88.00 80 LYS A O 1
ATOM 631 N N . PHE A 1 81 ? -13.460 9.267 -5.140 1.00 90.31 81 PHE A N 1
ATOM 632 C CA . PHE A 1 81 ? -14.199 9.374 -6.389 1.00 90.31 81 PHE A CA 1
ATOM 633 C C . PHE A 1 81 ? -14.631 10.810 -6.652 1.00 90.31 81 PHE A C 1
ATOM 635 O O . PHE A 1 81 ? -14.891 11.594 -5.740 1.00 90.31 81 PHE A O 1
ATOM 642 N N . GLY A 1 82 ? -14.749 11.165 -7.927 1.00 86.94 82 GLY A N 1
ATOM 643 C CA . GLY A 1 82 ? -15.374 12.424 -8.310 1.00 86.94 82 GLY A CA 1
ATOM 644 C C . GLY A 1 82 ? -14.524 13.689 -8.095 1.00 86.94 82 GLY A C 1
ATOM 645 O O . GLY A 1 82 ? -15.002 14.775 -8.439 1.00 86.94 82 GLY A O 1
ATOM 646 N N . LYS A 1 83 ? -13.285 13.568 -7.603 1.00 84.00 83 LYS A N 1
ATOM 647 C CA . LYS A 1 83 ? -12.301 14.660 -7.503 1.00 84.00 83 LYS A CA 1
ATOM 648 C C . LYS A 1 83 ? -11.406 14.646 -8.749 1.00 84.00 83 LYS A C 1
ATOM 650 O O . LYS A 1 83 ? -11.010 13.575 -9.200 1.00 84.00 83 LYS A O 1
ATOM 655 N N . TRP A 1 84 ? -11.144 15.819 -9.321 1.00 83.44 84 TRP A N 1
ATOM 656 C CA . TRP A 1 84 ? -10.133 15.958 -10.372 1.00 83.44 84 TRP A CA 1
ATOM 657 C C . TRP A 1 84 ? -8.735 15.842 -9.760 1.00 83.44 84 TRP A C 1
ATOM 659 O O . TRP A 1 84 ? -8.518 16.344 -8.656 1.00 83.44 84 TRP A O 1
ATOM 669 N N . SER A 1 85 ? -7.809 15.208 -10.475 1.00 80.12 85 SER A N 1
ATOM 670 C CA . SER A 1 85 ? -6.386 15.235 -10.150 1.00 80.12 85 SER A CA 1
ATOM 671 C C . SER A 1 85 ? -5.806 16.643 -10.300 1.00 80.12 85 SER A C 1
ATOM 673 O O . SER A 1 85 ? -6.397 17.519 -10.946 1.00 80.12 85 SER A O 1
ATOM 675 N N . GLU A 1 86 ? -4.600 16.827 -9.766 1.00 79.94 86 GLU A N 1
ATOM 676 C CA . GLU A 1 86 ? -3.717 17.899 -10.223 1.00 79.94 86 GLU A CA 1
ATOM 677 C C . GLU A 1 86 ? -3.428 17.753 -11.726 1.00 79.94 86 GLU A C 1
ATOM 679 O O . GLU A 1 86 ? -3.734 16.727 -12.339 1.00 79.94 86 GLU A O 1
ATOM 684 N N . ASP A 1 87 ? -2.884 18.800 -12.341 1.00 82.50 87 ASP A N 1
ATOM 685 C CA . ASP A 1 87 ? -2.434 18.720 -13.731 1.00 82.50 87 ASP A CA 1
ATOM 686 C C . ASP A 1 87 ? -1.251 17.744 -13.843 1.00 82.50 87 ASP A C 1
ATOM 688 O O . ASP A 1 87 ? -0.191 17.973 -13.262 1.00 82.50 87 ASP A O 1
ATOM 692 N N . LEU A 1 88 ? -1.449 16.652 -14.584 1.00 78.50 88 LEU A N 1
ATOM 693 C CA . LEU A 1 88 ? -0.483 15.566 -14.765 1.00 78.50 88 LEU A CA 1
ATOM 694 C C . LEU A 1 88 ? 0.371 15.759 -16.030 1.00 78.50 88 LEU A C 1
ATOM 696 O O . LEU A 1 88 ? 0.789 14.794 -16.664 1.00 78.50 88 LEU A O 1
ATOM 700 N N . GLY A 1 89 ? 0.635 17.012 -16.408 1.00 81.06 89 GLY A N 1
ATOM 701 C CA . GLY A 1 89 ? 1.466 17.351 -17.566 1.00 81.06 89 GLY A CA 1
ATOM 702 C C . GLY A 1 89 ? 0.671 17.620 -18.843 1.00 81.06 89 GLY A C 1
ATOM 703 O O . GLY A 1 89 ? 1.122 17.271 -19.932 1.00 81.06 89 GLY A O 1
ATOM 704 N N . GLY A 1 90 ? -0.498 18.253 -18.721 1.00 85.00 90 GLY A N 1
ATOM 705 C CA . GLY A 1 90 ? -1.364 18.649 -19.835 1.00 85.00 90 GLY A CA 1
ATOM 706 C C . GLY A 1 90 ? -2.745 17.995 -19.819 1.00 85.00 90 GLY A C 1
ATOM 707 O O . GLY A 1 90 ? -3.555 18.266 -20.705 1.00 85.00 90 GLY A O 1
ATOM 708 N N . PHE A 1 91 ? -3.036 17.158 -18.822 1.00 85.25 91 PHE A N 1
ATOM 709 C CA . PHE A 1 91 ? -4.335 16.518 -18.647 1.00 85.25 91 PHE A CA 1
ATOM 710 C C . PHE A 1 91 ? -4.659 16.317 -17.163 1.00 85.25 91 PHE A C 1
ATOM 712 O O . PHE A 1 91 ? -3.793 16.369 -16.290 1.00 85.25 91 PHE A O 1
ATOM 719 N N . ARG A 1 92 ? -5.946 16.113 -16.877 1.00 84.38 92 ARG A N 1
ATOM 720 C CA . ARG A 1 92 ? -6.458 15.812 -15.538 1.00 84.38 92 ARG A CA 1
ATOM 721 C C . ARG A 1 92 ? -7.348 14.595 -15.596 1.00 84.38 92 ARG A C 1
ATOM 723 O O . ARG A 1 92 ? -8.079 14.396 -16.563 1.00 84.38 92 ARG A O 1
ATOM 730 N N . GLU A 1 93 ? -7.357 13.852 -14.508 1.00 85.56 93 GLU A N 1
ATOM 731 C CA . GLU A 1 93 ? -8.126 12.628 -14.382 1.00 85.56 93 GLU A CA 1
ATOM 732 C C . GLU A 1 93 ? -9.151 12.717 -13.274 1.00 85.56 93 GLU A C 1
ATOM 734 O O . GLU A 1 93 ? -9.053 13.521 -12.347 1.00 85.56 93 GLU A O 1
ATOM 739 N N . LYS A 1 94 ? -10.155 11.854 -13.372 1.00 89.00 94 LYS A N 1
ATOM 740 C CA . LYS A 1 94 ? -11.216 11.742 -12.389 1.00 89.00 94 LYS A CA 1
ATOM 741 C C . LYS A 1 94 ? -11.577 10.281 -12.218 1.00 89.00 94 LYS A C 1
ATOM 743 O O . LYS A 1 94 ? -12.088 9.655 -13.143 1.00 89.00 94 LYS A O 1
ATOM 748 N N . ILE A 1 95 ? -11.381 9.760 -11.012 1.00 88.69 95 ILE A N 1
ATOM 749 C CA . ILE A 1 95 ? -11.783 8.390 -10.697 1.00 88.69 95 ILE A CA 1
ATOM 750 C C . ILE A 1 95 ? -13.309 8.347 -10.591 1.00 88.69 95 ILE A C 1
ATOM 752 O O . ILE A 1 95 ? -13.919 9.088 -9.808 1.00 88.69 95 ILE A O 1
ATOM 756 N N . ARG A 1 96 ? -13.938 7.497 -11.406 1.00 91.25 96 ARG A N 1
ATOM 757 C CA . ARG A 1 96 ? -15.389 7.283 -11.379 1.00 91.25 96 ARG A CA 1
ATOM 758 C C . ARG A 1 96 ? -15.776 6.359 -10.229 1.00 91.25 96 ARG A C 1
ATOM 760 O O . ARG A 1 96 ? -15.017 5.475 -9.847 1.00 91.25 96 ARG A O 1
ATOM 767 N N . VAL A 1 97 ? -16.990 6.541 -9.717 1.00 92.62 97 VAL A N 1
ATOM 768 C CA . VAL A 1 97 ? -17.607 5.541 -8.837 1.00 92.62 97 VAL A CA 1
ATOM 769 C C . VAL A 1 97 ? -17.677 4.216 -9.597 1.00 92.62 97 VAL A C 1
ATOM 771 O O . VAL A 1 97 ? -18.052 4.211 -10.768 1.00 92.62 97 VAL A O 1
ATOM 774 N N . GLY A 1 98 ? -17.283 3.131 -8.934 1.00 89.75 98 GLY A N 1
ATOM 775 C CA . GLY A 1 98 ? -17.215 1.791 -9.518 1.00 89.75 98 GLY A CA 1
ATOM 776 C C . GLY A 1 98 ? -15.899 1.459 -10.229 1.00 89.75 98 GLY A C 1
ATOM 777 O O . GLY A 1 98 ? -15.734 0.346 -10.704 1.00 89.75 98 GLY A O 1
ATOM 778 N N . ALA A 1 99 ? -14.927 2.381 -10.280 1.00 89.88 99 ALA A N 1
ATOM 779 C CA . ALA A 1 99 ? -13.647 2.148 -10.965 1.00 89.88 99 ALA A CA 1
ATOM 780 C C . ALA A 1 99 ? -12.790 1.013 -10.370 1.00 89.88 99 ALA A C 1
ATOM 782 O O . ALA A 1 99 ? -11.827 0.601 -11.004 1.00 89.88 99 ALA A O 1
ATOM 783 N N . PHE A 1 100 ? -13.112 0.536 -9.165 1.00 90.50 100 PHE A N 1
ATOM 784 C CA . PHE A 1 100 ? -12.382 -0.544 -8.499 1.00 90.50 100 PHE A CA 1
ATOM 785 C C . PHE A 1 100 ? -13.193 -1.842 -8.393 1.00 90.50 100 PHE A C 1
ATOM 787 O O . PHE A 1 100 ? -12.653 -2.824 -7.898 1.00 90.50 100 PHE A O 1
ATOM 794 N N . ASP A 1 101 ? -14.463 -1.859 -8.815 1.00 89.88 101 ASP A N 1
ATOM 795 C CA . ASP A 1 101 ? -15.399 -2.948 -8.490 1.00 89.88 101 ASP A CA 1
ATOM 796 C C . ASP A 1 101 ? -14.920 -4.310 -9.019 1.00 89.88 101 ASP A C 1
ATOM 798 O O . ASP A 1 101 ? -15.085 -5.317 -8.335 1.00 89.88 101 ASP A O 1
ATOM 802 N N . ASP A 1 102 ? -14.247 -4.323 -10.172 1.00 89.50 102 ASP A N 1
ATOM 803 C CA . ASP A 1 102 ? -13.739 -5.540 -10.817 1.00 89.50 102 ASP A CA 1
ATOM 804 C C . ASP A 1 102 ? -12.371 -6.013 -10.278 1.00 89.50 102 ASP A C 1
ATOM 806 O O . ASP A 1 102 ? -11.902 -7.081 -10.662 1.00 89.50 102 ASP A O 1
ATOM 810 N N . VAL A 1 103 ? -11.724 -5.239 -9.395 1.00 88.25 103 VAL A N 1
ATOM 811 C CA . VAL A 1 103 ? -10.353 -5.502 -8.895 1.00 88.25 103 VAL A CA 1
ATOM 812 C C . VAL A 1 103 ? -10.253 -5.537 -7.365 1.00 88.25 103 VAL A C 1
ATOM 814 O O . VAL A 1 103 ? -9.162 -5.615 -6.805 1.00 88.25 103 VAL A O 1
ATOM 817 N N . LEU A 1 104 ? -11.377 -5.478 -6.641 1.00 90.81 104 LEU A N 1
ATOM 818 C CA . LEU A 1 104 ? -11.366 -5.512 -5.169 1.00 90.81 104 LEU A CA 1
ATOM 819 C C . LEU A 1 104 ? -10.875 -6.846 -4.586 1.00 90.81 104 LEU A C 1
ATOM 821 O O . LEU A 1 104 ? -10.385 -6.860 -3.455 1.00 90.81 104 LEU A O 1
ATOM 825 N N . ASP A 1 105 ? -10.988 -7.933 -5.349 1.00 90.12 105 ASP A N 1
ATOM 826 C CA . ASP A 1 105 ? -10.555 -9.275 -4.945 1.00 90.12 105 ASP A CA 1
ATOM 827 C C . ASP A 1 105 ? -9.078 -9.565 -5.279 1.00 90.12 105 ASP A C 1
ATOM 829 O O . ASP A 1 105 ? -8.568 -10.648 -4.971 1.00 90.12 105 ASP A O 1
ATOM 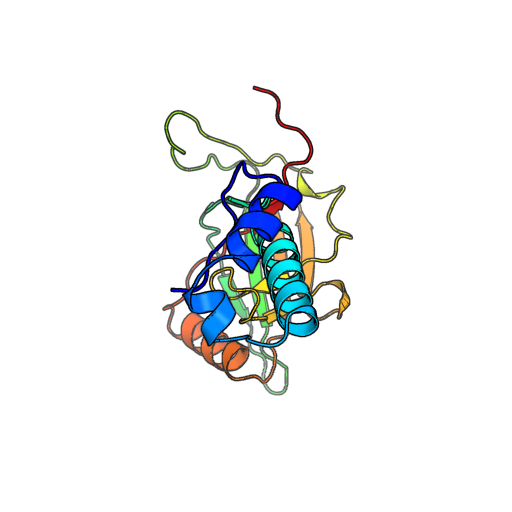833 N N . ASP A 1 106 ? -8.365 -8.599 -5.869 1.00 91.81 106 ASP A N 1
ATOM 834 C CA . ASP A 1 106 ? -6.957 -8.752 -6.218 1.00 91.81 106 ASP A CA 1
ATOM 835 C C . ASP A 1 106 ? -6.037 -8.846 -4.990 1.00 91.81 106 ASP A C 1
ATOM 837 O O . ASP A 1 106 ? -6.331 -8.446 -3.852 1.00 91.81 106 ASP A O 1
ATOM 841 N N . ASP A 1 107 ? -4.841 -9.375 -5.237 1.00 93.88 107 ASP A N 1
ATOM 842 C CA . ASP A 1 107 ? -3.800 -9.492 -4.228 1.00 93.88 107 ASP A CA 1
ATOM 843 C C . ASP A 1 107 ? -3.025 -8.175 -4.062 1.00 93.88 107 ASP A C 1
ATOM 845 O O . ASP A 1 107 ? -1.983 -7.948 -4.682 1.00 93.88 107 ASP A O 1
ATOM 849 N N . VAL A 1 108 ? -3.536 -7.304 -3.192 1.00 94.31 108 VAL A N 1
ATOM 850 C CA . VAL A 1 108 ? -3.015 -5.953 -2.964 1.00 94.31 108 VAL A CA 1
ATOM 851 C C . VAL A 1 108 ? -2.117 -5.910 -1.731 1.00 94.31 108 VAL A C 1
ATOM 853 O O . VAL A 1 108 ? -2.388 -6.544 -0.707 1.00 94.31 108 VAL A O 1
ATOM 856 N N . ARG A 1 109 ? -1.044 -5.116 -1.813 1.00 94.56 109 ARG A N 1
ATOM 857 C CA . ARG A 1 109 ? -0.098 -4.853 -0.720 1.00 94.56 109 ARG A CA 1
ATOM 858 C C . ARG A 1 109 ? -0.208 -3.400 -0.266 1.00 94.56 109 ARG A C 1
ATOM 860 O O . ARG A 1 109 ? -0.146 -2.494 -1.088 1.00 94.56 109 ARG A O 1
ATOM 867 N N . ALA A 1 110 ? -0.296 -3.184 1.041 1.00 94.94 110 ALA A N 1
ATOM 868 C CA . ALA A 1 110 ? -0.065 -1.881 1.651 1.00 94.94 110 ALA A CA 1
ATOM 869 C C . ALA A 1 110 ? 1.433 -1.743 1.930 1.00 94.94 110 ALA A C 1
ATOM 871 O O . ALA A 1 110 ? 1.998 -2.541 2.680 1.00 94.94 110 ALA A O 1
ATOM 872 N N . LEU A 1 111 ? 2.070 -0.752 1.312 1.00 92.94 111 LEU A N 1
ATOM 873 C CA . LEU A 1 111 ? 3.509 -0.516 1.385 1.00 92.94 111 LEU A CA 1
ATOM 874 C C . LEU A 1 111 ? 3.779 0.883 1.927 1.00 92.94 111 LEU A C 1
ATOM 876 O O . LEU A 1 111 ? 3.056 1.827 1.607 1.00 92.94 111 LEU A O 1
ATOM 880 N N . LYS A 1 112 ? 4.863 1.034 2.684 1.00 91.81 112 LYS A N 1
ATOM 881 C CA . LYS A 1 112 ? 5.417 2.356 2.971 1.00 91.81 112 LYS A CA 1
ATOM 882 C C . LYS A 1 112 ? 6.226 2.827 1.761 1.00 91.81 112 LYS A C 1
ATOM 884 O O . LYS A 1 112 ? 7.045 2.074 1.242 1.00 91.81 112 LYS A O 1
ATOM 889 N N . ASN A 1 113 ? 6.026 4.072 1.328 1.00 86.50 113 ASN A N 1
ATOM 890 C CA . ASN A 1 113 ? 6.807 4.720 0.261 1.00 86.50 113 ASN A CA 1
ATOM 891 C C . ASN A 1 113 ? 6.866 3.945 -1.071 1.00 86.50 113 ASN A C 1
ATOM 893 O O . ASN A 1 113 ? 7.844 4.071 -1.804 1.00 86.50 113 ASN A O 1
ATOM 897 N N . HIS A 1 114 ? 5.849 3.129 -1.375 1.00 85.69 114 HIS A N 1
ATOM 898 C CA . HIS A 1 114 ? 5.845 2.219 -2.534 1.00 85.69 114 HIS A CA 1
ATOM 899 C C . HIS A 1 114 ? 7.036 1.245 -2.583 1.00 85.69 114 HIS A C 1
ATOM 901 O O . HIS A 1 114 ? 7.311 0.662 -3.628 1.00 85.69 114 HIS A O 1
ATOM 907 N N . ASP A 1 115 ? 7.736 1.038 -1.464 1.00 86.56 115 ASP A N 1
ATOM 908 C CA . ASP A 1 115 ? 8.860 0.110 -1.388 1.00 86.56 115 ASP A CA 1
ATOM 909 C C . ASP A 1 115 ? 8.336 -1.298 -1.052 1.00 86.56 115 ASP A C 1
ATOM 911 O O . ASP A 1 115 ? 7.784 -1.504 0.036 1.00 86.56 115 ASP A O 1
ATOM 915 N N . PRO A 1 116 ? 8.506 -2.296 -1.940 1.00 87.00 116 PRO A N 1
ATOM 916 C CA . PRO A 1 116 ? 8.039 -3.660 -1.696 1.00 87.00 116 PRO A CA 1
ATOM 917 C C . PRO A 1 116 ? 8.718 -4.339 -0.495 1.00 87.00 116 PRO A C 1
ATOM 919 O O . PRO A 1 116 ? 8.200 -5.346 -0.010 1.00 87.00 116 PRO A O 1
ATOM 922 N N . ASN A 1 117 ? 9.836 -3.800 0.005 1.00 92.06 117 ASN A N 1
ATOM 923 C CA . ASN A 1 117 ? 10.506 -4.276 1.216 1.00 92.06 117 ASN A CA 1
ATOM 924 C C . ASN A 1 117 ? 9.875 -3.722 2.504 1.00 92.06 117 ASN A C 1
ATOM 926 O O . ASN A 1 117 ? 10.126 -4.253 3.586 1.00 92.06 117 ASN A O 1
ATOM 930 N N . LEU A 1 118 ? 9.051 -2.674 2.410 1.00 94.31 118 LEU A N 1
ATOM 931 C CA . LEU A 1 118 ? 8.425 -1.995 3.545 1.00 94.31 118 LEU A CA 1
ATOM 932 C C . LEU A 1 118 ? 6.929 -2.335 3.631 1.00 94.31 118 LEU A C 1
ATOM 934 O O . LEU A 1 118 ? 6.057 -1.475 3.500 1.00 94.31 118 LEU A O 1
ATOM 938 N N . LEU A 1 119 ? 6.630 -3.620 3.833 1.00 95.62 119 LEU A N 1
ATOM 939 C CA . LEU A 1 119 ? 5.264 -4.148 3.866 1.00 95.62 119 LEU A CA 1
ATOM 940 C C . LEU A 1 119 ? 4.534 -3.810 5.177 1.00 95.62 119 LEU A C 1
ATOM 942 O O . LEU A 1 119 ? 5.004 -4.135 6.266 1.00 95.62 119 LEU A O 1
ATOM 946 N N . LEU A 1 120 ? 3.337 -3.234 5.046 1.00 96.00 120 LEU A N 1
ATOM 947 C CA . LEU A 1 120 ? 2.411 -2.941 6.144 1.00 96.00 120 LEU A CA 1
ATOM 948 C C . LEU A 1 120 ? 1.245 -3.938 6.199 1.00 96.00 120 LEU A C 1
ATOM 950 O O . LEU A 1 120 ? 0.764 -4.267 7.271 1.00 96.00 120 LEU A O 1
ATOM 954 N N . GLY A 1 121 ? 0.783 -4.460 5.063 1.00 96.38 121 GLY A N 1
ATOM 955 C CA . GLY A 1 121 ? -0.337 -5.403 5.043 1.00 96.38 121 GLY A CA 1
ATOM 956 C C . GLY A 1 121 ? -0.608 -5.968 3.657 1.00 96.38 121 GLY A C 1
ATOM 957 O O . GLY A 1 121 ? -0.073 -5.474 2.666 1.00 96.38 121 GLY A O 1
ATOM 958 N N . ARG A 1 122 ? -1.430 -7.017 3.573 1.00 97.12 122 ARG A N 1
ATOM 959 C CA . ARG A 1 122 ? -1.810 -7.648 2.299 1.00 97.12 122 ARG A CA 1
ATOM 960 C C . ARG A 1 122 ? -3.224 -8.219 2.368 1.00 97.12 122 ARG A C 1
ATOM 962 O O . ARG A 1 122 ? -3.602 -8.772 3.404 1.00 97.12 122 ARG A O 1
ATOM 969 N N . THR A 1 123 ? -3.995 -8.100 1.285 1.00 96.94 123 THR A N 1
ATOM 970 C CA . THR A 1 123 ? -5.376 -8.620 1.226 1.00 96.94 123 THR A CA 1
ATOM 971 C C . THR A 1 123 ? -5.393 -10.132 1.400 1.00 96.94 123 THR A C 1
ATOM 973 O O . THR A 1 123 ? -6.126 -10.662 2.231 1.00 96.94 123 THR A O 1
ATOM 976 N N . ARG A 1 124 ? -4.475 -10.834 0.729 1.00 95.81 124 ARG A N 1
ATOM 977 C CA . ARG A 1 124 ? -4.349 -12.294 0.805 1.00 95.81 124 ARG A CA 1
ATOM 978 C C . ARG A 1 124 ? -4.041 -12.845 2.203 1.00 95.81 124 ARG A C 1
ATOM 980 O O . ARG A 1 124 ? -4.439 -13.966 2.504 1.00 95.81 124 ARG A O 1
ATOM 987 N N . SER A 1 125 ? -3.322 -12.103 3.050 1.00 96.06 125 SER A N 1
ATOM 988 C CA . SER A 1 125 ? -3.079 -12.506 4.447 1.00 96.06 125 SER A CA 1
ATOM 989 C C . SER A 1 125 ? -4.169 -12.032 5.407 1.00 96.06 125 SER A C 1
ATOM 991 O O . SER A 1 125 ? -4.072 -12.295 6.601 1.00 96.06 125 SER A O 1
ATOM 993 N N . GLY A 1 126 ? -5.177 -11.309 4.914 1.00 96.38 126 GLY A N 1
ATOM 994 C CA . GLY A 1 126 ? -6.267 -10.765 5.718 1.00 96.38 126 GLY A CA 1
ATOM 995 C C . GLY A 1 126 ? -5.873 -9.590 6.612 1.00 96.38 126 GLY A C 1
ATOM 996 O O . GLY A 1 126 ? -6.690 -9.192 7.433 1.00 96.38 126 GLY A O 1
ATOM 997 N N . THR A 1 127 ? -4.663 -9.033 6.465 1.00 96.69 127 THR A N 1
ATOM 998 C CA . THR A 1 127 ? -4.153 -7.911 7.283 1.00 96.69 127 THR A CA 1
ATOM 999 C C . THR A 1 127 ? -4.399 -6.545 6.647 1.00 96.69 127 THR A C 1
ATOM 1001 O O . THR A 1 127 ? -4.361 -5.533 7.344 1.00 96.69 127 THR A O 1
ATOM 1004 N N . LEU A 1 128 ? -4.697 -6.511 5.345 1.00 97.12 128 LEU A N 1
ATOM 1005 C CA . LEU A 1 128 ? -5.254 -5.360 4.637 1.00 97.12 128 LEU A CA 1
ATOM 1006 C C . LEU A 1 128 ? -6.680 -5.700 4.198 1.00 97.12 128 LEU A C 1
ATOM 1008 O O . LEU A 1 128 ? -6.923 -6.766 3.636 1.00 97.12 128 LEU A O 1
ATOM 1012 N N . ARG A 1 129 ? -7.612 -4.778 4.418 1.00 96.56 129 ARG A N 1
ATOM 1013 C CA . ARG A 1 129 ? -8.993 -4.847 3.933 1.00 96.56 129 ARG A CA 1
ATOM 1014 C C . ARG A 1 129 ? -9.264 -3.633 3.060 1.00 96.56 129 ARG A C 1
ATOM 1016 O O . ARG A 1 129 ? -8.983 -2.508 3.473 1.00 96.56 129 ARG A O 1
ATOM 1023 N N . LEU A 1 130 ? -9.815 -3.867 1.874 1.00 95.50 130 LEU A N 1
ATOM 1024 C CA . LEU A 1 130 ? -10.222 -2.829 0.932 1.00 95.50 130 LEU A CA 1
ATOM 1025 C C . LEU A 1 130 ? -11.740 -2.842 0.780 1.00 95.50 130 LEU A C 1
ATOM 1027 O O . LEU A 1 130 ? -12.379 -3.890 0.817 1.00 95.50 130 LEU A O 1
ATOM 1031 N N . THR A 1 131 ? -12.340 -1.667 0.645 1.00 94.94 131 THR A N 1
ATOM 1032 C CA . THR A 1 131 ? -13.776 -1.540 0.387 1.00 94.94 131 THR A CA 1
ATOM 1033 C C . THR A 1 131 ? -14.029 -0.289 -0.433 1.00 94.94 131 THR A C 1
ATOM 1035 O O . THR A 1 131 ? -13.685 0.812 -0.002 1.00 94.94 131 THR A O 1
ATOM 1038 N N . ALA A 1 132 ? -14.661 -0.432 -1.595 1.00 93.56 132 ALA A N 1
ATOM 1039 C CA . ALA A 1 132 ? -15.160 0.711 -2.349 1.00 93.56 132 ALA A CA 1
ATOM 1040 C C . ALA A 1 132 ? -16.531 1.147 -1.810 1.00 93.56 132 ALA A C 1
ATOM 1042 O O . ALA A 1 132 ? -17.394 0.328 -1.493 1.00 93.56 132 ALA A O 1
ATOM 1043 N N . ASN A 1 133 ? -16.741 2.455 -1.687 1.00 91.88 133 ASN A N 1
ATOM 1044 C CA . ASN A 1 133 ? -18.042 3.037 -1.366 1.00 91.88 133 ASN A CA 1
ATOM 1045 C C . ASN A 1 133 ? -18.263 4.325 -2.176 1.00 91.88 133 ASN A C 1
ATOM 1047 O O . ASN A 1 133 ? -17.410 4.735 -2.954 1.00 91.88 133 ASN A O 1
ATOM 1051 N N . LYS A 1 134 ? -19.395 5.010 -1.981 1.00 91.38 134 LYS A N 1
ATOM 1052 C CA . LYS A 1 134 ? -19.722 6.247 -2.721 1.00 91.38 134 LYS A CA 1
ATOM 1053 C C . LYS A 1 134 ? -18.674 7.371 -2.610 1.00 91.38 134 LYS A C 1
ATOM 1055 O O . LYS A 1 134 ? -18.662 8.256 -3.458 1.00 91.38 134 LYS A O 1
ATOM 1060 N N . THR A 1 135 ? -17.846 7.365 -1.566 1.00 90.38 135 THR A N 1
ATOM 1061 C CA . THR A 1 135 ? -16.781 8.351 -1.339 1.00 90.38 135 THR A CA 1
ATOM 1062 C C . THR A 1 135 ? -15.505 7.972 -2.087 1.00 90.38 135 THR A C 1
ATOM 1064 O O . THR A 1 135 ? -14.842 8.846 -2.643 1.00 90.38 135 THR A O 1
ATOM 1067 N N . GLY A 1 136 ? -15.144 6.689 -2.109 1.00 91.56 136 GLY A N 1
ATOM 1068 C CA . GLY A 1 136 ? -13.878 6.238 -2.674 1.00 91.56 136 GLY A CA 1
ATOM 1069 C C . GLY A 1 136 ? -13.478 4.828 -2.249 1.00 91.56 136 GLY A C 1
ATOM 1070 O O . GLY A 1 136 ? -14.277 4.084 -1.676 1.00 91.56 136 GLY A O 1
ATOM 1071 N N . LEU A 1 137 ? -12.214 4.488 -2.501 1.00 92.44 137 LEU A N 1
ATOM 1072 C CA . LEU A 1 137 ? -11.583 3.246 -2.062 1.00 92.44 137 LEU A CA 1
ATOM 1073 C C . LEU A 1 137 ? -11.063 3.415 -0.635 1.00 92.44 137 LEU A C 1
ATOM 1075 O O 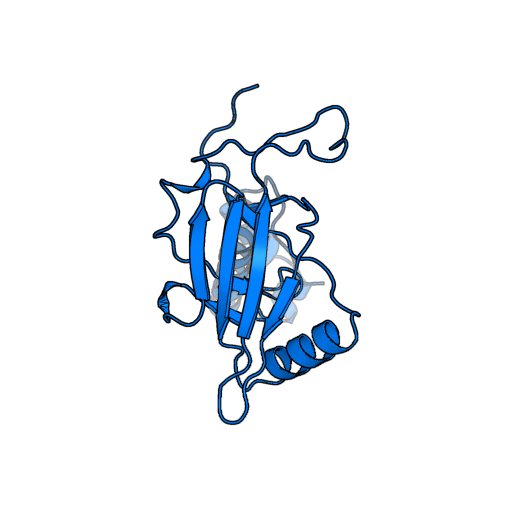. LEU A 1 137 ? -10.061 4.095 -0.412 1.00 92.44 137 LEU A O 1
ATOM 1079 N N . ARG A 1 138 ? -11.748 2.811 0.334 1.00 93.44 138 ARG A N 1
ATOM 1080 C CA . ARG A 1 138 ? -11.336 2.794 1.737 1.00 93.44 138 ARG A CA 1
ATOM 1081 C C . ARG A 1 138 ? -10.397 1.618 1.995 1.00 93.44 138 ARG A C 1
ATOM 1083 O O . ARG A 1 138 ? -10.645 0.519 1.502 1.00 93.44 138 ARG A O 1
ATOM 1090 N N . PHE A 1 139 ? -9.387 1.827 2.832 1.00 93.62 139 PHE A N 1
ATOM 1091 C CA . PHE A 1 139 ? -8.513 0.769 3.329 1.00 93.62 139 PHE A CA 1
ATOM 1092 C C . PHE A 1 139 ? -8.516 0.690 4.862 1.00 93.62 139 PHE A C 1
ATOM 1094 O O . PHE A 1 139 ? -8.792 1.668 5.563 1.00 93.62 139 PHE A O 1
ATOM 1101 N N . GLU A 1 140 ? -8.204 -0.493 5.380 1.00 95.31 140 GLU A N 1
ATOM 1102 C CA . GLU A 1 140 ? -7.868 -0.748 6.779 1.00 95.31 140 GLU A CA 1
ATOM 1103 C C . GLU A 1 140 ? -6.704 -1.732 6.838 1.00 95.31 140 GLU A C 1
ATOM 1105 O O . GLU A 1 140 ? -6.771 -2.797 6.227 1.00 95.31 140 GLU A O 1
ATOM 1110 N N . VAL A 1 141 ? -5.647 -1.373 7.561 1.00 95.75 141 VAL A N 1
ATOM 1111 C CA . VAL A 1 141 ? -4.458 -2.206 7.756 1.00 95.75 141 VAL A CA 1
ATOM 1112 C C . VAL A 1 141 ? -4.285 -2.494 9.239 1.00 95.75 141 VAL A C 1
ATOM 1114 O O . VAL A 1 141 ? -4.291 -1.566 10.047 1.00 95.75 141 VAL A O 1
ATOM 1117 N N . ASP A 1 142 ? -4.098 -3.771 9.579 1.00 95.62 142 ASP A N 1
ATOM 1118 C CA . ASP A 1 142 ? -3.643 -4.176 10.908 1.00 95.62 142 ASP A CA 1
ATOM 1119 C C . ASP A 1 142 ? -2.134 -3.996 10.903 1.00 95.62 142 ASP A C 1
ATOM 1121 O O . ASP A 1 142 ? -1.432 -4.664 10.136 1.00 95.62 142 ASP A O 1
ATOM 1125 N N . THR A 1 143 ? -1.629 -3.048 11.687 1.00 93.81 143 THR A N 1
ATOM 1126 C CA . THR A 1 143 ? -0.212 -2.707 11.598 1.00 93.81 143 THR A CA 1
ATOM 1127 C C . THR A 1 143 ? 0.637 -3.854 12.130 1.00 93.81 143 THR A C 1
ATOM 1129 O O . THR A 1 143 ? 0.362 -4.352 13.225 1.00 93.81 143 THR A O 1
ATOM 1132 N N . PRO A 1 144 ? 1.671 -4.284 11.396 1.00 94.62 144 PRO A N 1
ATOM 1133 C CA . PRO A 1 144 ? 2.481 -5.410 11.808 1.00 94.62 144 PRO A CA 1
ATOM 1134 C C . PRO A 1 144 ? 3.392 -4.981 12.958 1.00 94.62 144 PRO A C 1
ATOM 1136 O O . PRO A 1 144 ? 3.894 -3.857 12.972 1.00 94.62 144 PRO A O 1
ATOM 1139 N N . ASP A 1 145 ? 3.684 -5.894 13.884 1.00 94.88 145 ASP A N 1
ATOM 1140 C CA . ASP A 1 145 ? 4.631 -5.647 14.979 1.00 94.88 145 ASP A CA 1
ATOM 1141 C C . ASP A 1 145 ? 6.102 -5.751 14.511 1.00 94.88 145 ASP A C 1
ATOM 1143 O O . ASP A 1 145 ? 6.947 -6.456 15.066 1.00 94.88 145 ASP A O 1
ATOM 1147 N N . THR A 1 146 ? 6.415 -5.053 13.421 1.00 95.62 146 THR A N 1
ATOM 1148 C CA . THR A 1 146 ? 7.756 -4.891 12.852 1.00 95.62 146 THR A CA 1
ATOM 1149 C C . THR A 1 146 ? 8.238 -3.463 13.085 1.00 95.62 146 THR A C 1
ATOM 1151 O O . THR A 1 146 ? 7.457 -2.588 13.455 1.00 95.62 146 THR A O 1
ATOM 1154 N N . ASN A 1 147 ? 9.523 -3.193 12.836 1.00 95.94 147 ASN A N 1
ATOM 1155 C CA . ASN A 1 147 ? 10.028 -1.815 12.887 1.00 95.94 147 ASN A CA 1
ATOM 1156 C C . ASN A 1 147 ? 9.255 -0.916 11.915 1.00 95.94 147 ASN A C 1
ATOM 1158 O O . ASN A 1 147 ? 8.744 0.112 12.325 1.00 95.94 147 ASN A O 1
ATOM 1162 N N . VAL A 1 148 ? 9.046 -1.366 10.673 1.00 95.75 148 VAL A N 1
ATOM 1163 C CA . VAL A 1 148 ? 8.291 -0.603 9.665 1.00 95.75 148 VAL A CA 1
ATOM 1164 C C . VAL A 1 148 ? 6.876 -0.272 10.146 1.00 95.75 148 VAL A C 1
ATOM 1166 O O . VAL A 1 148 ? 6.440 0.866 9.990 1.00 95.75 148 VAL A O 1
ATOM 1169 N N . GLY A 1 149 ? 6.163 -1.233 10.741 1.00 95.38 149 GLY A N 1
ATOM 1170 C CA . GLY A 1 149 ? 4.808 -1.005 11.245 1.00 95.38 149 GLY A CA 1
ATOM 1171 C C . GLY A 1 149 ? 4.769 -0.028 12.420 1.00 95.38 149 GLY A C 1
ATOM 1172 O O . GLY A 1 149 ? 4.028 0.951 12.365 1.00 95.38 149 GLY A O 1
ATOM 1173 N N . ARG A 1 150 ? 5.605 -0.247 13.444 1.00 95.31 150 ARG A N 1
ATOM 1174 C CA . ARG A 1 150 ? 5.690 0.631 14.624 1.00 95.31 150 ARG A CA 1
ATOM 1175 C C . ARG A 1 150 ? 6.126 2.050 14.262 1.00 95.31 150 ARG A C 1
ATOM 1177 O O . ARG A 1 150 ? 5.507 3.005 14.725 1.00 95.31 150 ARG A O 1
ATOM 1184 N N . ASP A 1 151 ? 7.133 2.181 13.402 1.00 95.62 151 ASP A N 1
ATOM 1185 C CA . ASP A 1 151 ? 7.635 3.477 12.944 1.00 95.62 151 ASP A CA 1
ATOM 1186 C C . ASP A 1 151 ? 6.555 4.218 12.152 1.00 95.62 151 ASP A C 1
ATOM 1188 O O . ASP A 1 151 ? 6.301 5.386 12.419 1.00 95.62 151 ASP A O 1
ATOM 1192 N N . THR A 1 152 ? 5.844 3.530 11.250 1.00 94.56 152 THR A N 1
ATOM 1193 C CA . THR A 1 152 ? 4.755 4.142 10.466 1.00 94.56 152 THR A CA 1
ATOM 1194 C C . THR A 1 152 ? 3.615 4.631 11.364 1.00 94.56 152 THR A C 1
ATOM 1196 O O . THR A 1 152 ? 3.072 5.710 11.140 1.00 94.56 152 THR A O 1
ATOM 1199 N N . VAL A 1 153 ? 3.252 3.869 12.403 1.00 93.94 153 VAL A N 1
ATOM 1200 C CA . VAL A 1 153 ? 2.246 4.296 13.392 1.00 93.94 153 VAL A CA 1
ATOM 1201 C C . VAL A 1 153 ? 2.680 5.580 14.091 1.00 93.94 153 VAL A C 1
ATOM 1203 O O . VAL A 1 153 ? 1.882 6.510 14.205 1.00 93.94 153 VAL A O 1
ATOM 1206 N N . GLU A 1 154 ? 3.931 5.646 14.542 1.00 94.56 154 GLU A N 1
ATOM 1207 C CA . GLU A 1 154 ? 4.454 6.824 15.232 1.00 94.56 154 GLU A CA 1
ATOM 1208 C C . GLU A 1 154 ? 4.582 8.033 14.293 1.00 94.56 154 GLU A C 1
ATOM 1210 O O . GLU A 1 154 ? 4.198 9.140 14.663 1.00 94.56 154 GLU A O 1
ATOM 1215 N N . GLU A 1 155 ? 5.035 7.832 13.055 1.00 94.06 155 GLU A N 1
ATOM 1216 C CA . GLU A 1 155 ? 5.103 8.870 12.020 1.00 94.06 155 GLU A CA 1
ATOM 1217 C C . GLU A 1 155 ? 3.713 9.443 11.697 1.00 94.06 155 GLU A C 1
ATOM 1219 O O . GLU A 1 155 ? 3.559 10.659 11.595 1.00 94.06 155 GLU A O 1
ATOM 1224 N N . ILE A 1 156 ? 2.674 8.604 11.602 1.00 90.81 156 ILE A N 1
ATOM 1225 C CA . ILE A 1 156 ? 1.290 9.077 11.430 1.00 90.81 156 ILE A CA 1
ATOM 1226 C C . ILE A 1 156 ? 0.821 9.825 12.682 1.00 90.81 156 ILE A C 1
ATOM 1228 O O . ILE A 1 156 ? 0.250 10.909 12.578 1.00 90.81 156 ILE A O 1
ATOM 1232 N N . ARG A 1 157 ? 1.088 9.293 13.883 1.00 89.19 157 ARG A N 1
ATOM 1233 C CA . ARG A 1 157 ? 0.710 9.934 15.155 1.00 89.19 157 ARG A CA 1
ATOM 1234 C C . ARG A 1 157 ? 1.321 11.329 15.294 1.00 89.19 157 ARG A C 1
ATOM 1236 O O . ARG A 1 157 ? 0.661 12.259 15.760 1.00 89.19 157 ARG A O 1
ATOM 1243 N N . ARG A 1 158 ? 2.570 11.484 14.855 1.00 93.31 158 ARG A N 1
ATOM 1244 C CA . ARG A 1 158 ? 3.310 12.753 14.815 1.00 93.31 158 ARG A CA 1
ATOM 1245 C C . ARG A 1 158 ? 2.939 13.650 13.636 1.00 93.31 158 ARG A C 1
ATOM 1247 O O . ARG A 1 158 ? 3.367 14.798 13.624 1.00 93.31 158 ARG A O 1
ATOM 1254 N N . HIS A 1 159 ? 2.102 13.162 12.719 1.00 86.06 159 HIS A N 1
ATOM 1255 C CA . HIS A 1 159 ? 1.696 13.836 11.484 1.00 86.06 159 HIS A CA 1
ATOM 1256 C C . HIS A 1 159 ? 2.851 14.047 10.484 1.00 86.06 159 HIS A C 1
ATOM 1258 O O . HIS A 1 159 ? 2.750 14.893 9.597 1.00 86.06 159 HIS A O 1
ATOM 1264 N N . ASP A 1 160 ? 3.925 13.257 10.591 1.00 90.00 160 ASP A N 1
ATOM 1265 C CA . ASP A 1 160 ? 5.003 13.202 9.594 1.00 90.00 160 ASP A CA 1
ATOM 1266 C C . ASP A 1 160 ? 4.506 12.522 8.298 1.00 90.00 160 ASP A C 1
ATOM 1268 O O . ASP A 1 160 ? 4.943 12.862 7.199 1.00 90.00 160 ASP A O 1
ATOM 1272 N N . ILE A 1 161 ? 3.552 11.588 8.424 1.00 87.25 161 ILE A N 1
ATOM 1273 C CA . ILE A 1 161 ? 2.788 10.999 7.316 1.00 87.25 161 ILE A CA 1
ATOM 1274 C C . ILE A 1 161 ? 1.334 11.460 7.430 1.00 87.25 161 ILE A C 1
ATOM 1276 O O . ILE A 1 161 ? 0.661 11.173 8.418 1.00 87.25 161 ILE A O 1
ATOM 1280 N N . SER A 1 162 ? 0.838 12.145 6.399 1.00 79.88 162 SER A N 1
ATOM 1281 C CA . SER A 1 162 ? -0.508 12.743 6.377 1.00 79.88 162 SER A CA 1
ATOM 1282 C C . SER A 1 162 ? -1.381 12.301 5.199 1.00 79.88 162 SER A C 1
ATOM 1284 O O . SER A 1 162 ? -2.559 12.655 5.140 1.00 79.88 162 SER A O 1
ATOM 1286 N N . GLY A 1 163 ? -0.832 11.519 4.269 1.00 80.19 163 GLY A N 1
ATOM 1287 C CA . GLY A 1 163 ? -1.539 11.087 3.069 1.00 80.19 163 GLY A CA 1
ATOM 1288 C C . GLY A 1 163 ? -1.093 9.716 2.590 1.00 80.19 163 GLY A C 1
ATOM 1289 O O . GLY A 1 163 ? -0.027 9.219 2.955 1.00 80.19 163 GLY A O 1
ATOM 1290 N N . CYS A 1 164 ? -1.938 9.098 1.773 1.00 83.62 164 CYS A N 1
ATOM 1291 C CA . CYS A 1 164 ? -1.620 7.864 1.067 1.00 83.62 164 CYS A CA 1
ATOM 1292 C C . CYS A 1 164 ? -1.896 8.030 -0.427 1.00 83.62 164 CYS A C 1
ATOM 1294 O O . CYS A 1 164 ? -2.550 8.975 -0.866 1.00 83.62 164 CYS A O 1
ATOM 1296 N N . SER A 1 165 ? -1.347 7.108 -1.204 1.00 76.62 165 SER A N 1
ATOM 1297 C CA . SER A 1 165 ? -1.558 6.994 -2.644 1.00 76.62 165 SER A CA 1
ATOM 1298 C C . SER A 1 165 ? -1.789 5.527 -2.993 1.00 76.62 165 SER A C 1
ATOM 1300 O O . SER A 1 165 ? -1.667 4.647 -2.136 1.00 76.62 165 SER A O 1
ATOM 1302 N N . PHE A 1 166 ? -2.127 5.259 -4.251 1.00 84.62 166 PHE A N 1
ATOM 1303 C CA . PHE A 1 166 ? -2.334 3.909 -4.759 1.00 84.62 166 PHE A CA 1
ATOM 1304 C C . PHE A 1 166 ? -1.549 3.708 -6.059 1.00 84.62 166 PHE A C 1
ATOM 1306 O O . PHE A 1 166 ? -1.382 4.630 -6.860 1.00 84.62 166 PHE A O 1
ATOM 1313 N N . GLY A 1 167 ? -1.035 2.494 -6.237 1.00 82.19 167 GLY A N 1
ATOM 1314 C CA . GLY A 1 167 ? -0.463 2.027 -7.496 1.00 82.19 167 GLY A CA 1
ATOM 1315 C C . GLY A 1 167 ? -1.406 1.018 -8.136 1.00 82.19 167 GLY A C 1
ATOM 1316 O O . GLY A 1 167 ? -2.059 0.252 -7.425 1.00 82.19 167 GLY A O 1
ATOM 1317 N N . PHE A 1 168 ? -1.484 1.022 -9.458 1.00 82.12 168 PHE A N 1
ATOM 1318 C CA . PHE A 1 168 ? -2.281 0.074 -10.232 1.00 82.12 168 PHE A CA 1
ATOM 1319 C C . PHE A 1 168 ? -1.571 -0.272 -11.531 1.00 82.12 168 PHE A C 1
ATOM 1321 O O . PHE A 1 168 ? -0.615 0.390 -11.922 1.00 82.12 168 PHE A O 1
ATOM 1328 N N . ILE A 1 169 ? -2.040 -1.321 -12.194 1.00 76.88 169 ILE A N 1
ATOM 1329 C CA . ILE A 1 169 ? -1.577 -1.690 -13.526 1.00 76.88 169 ILE A CA 1
ATOM 1330 C C . ILE A 1 169 ? -2.661 -1.285 -14.517 1.00 76.88 169 ILE A C 1
ATOM 1332 O O . ILE A 1 169 ? -3.840 -1.552 -14.286 1.00 76.88 169 ILE A O 1
ATOM 1336 N N . VAL A 1 170 ? -2.264 -0.612 -15.594 1.00 75.00 170 VAL A N 1
ATOM 1337 C CA . VAL A 1 170 ? -3.173 -0.269 -16.691 1.00 75.00 170 VAL A CA 1
ATOM 1338 C C . VAL A 1 170 ? -3.322 -1.485 -17.597 1.00 75.00 170 VAL A C 1
ATOM 1340 O O . VAL A 1 170 ? -2.338 -1.948 -18.169 1.00 75.00 170 VAL A O 1
ATOM 1343 N N . ASP A 1 171 ? -4.548 -1.991 -17.724 1.00 70.62 171 ASP A N 1
ATOM 1344 C CA . ASP A 1 171 ? -4.876 -3.083 -18.652 1.00 70.62 171 ASP A CA 1
ATOM 1345 C C . ASP A 1 171 ? -5.191 -2.550 -20.064 1.00 70.62 171 ASP A C 1
ATOM 1347 O O . ASP A 1 171 ? -4.662 -3.033 -21.063 1.00 70.62 171 ASP A O 1
ATOM 1351 N N . LEU A 1 172 ? -5.993 -1.482 -20.149 1.00 72.19 172 LEU A N 1
ATOM 1352 C CA . LEU A 1 172 ? -6.335 -0.787 -21.390 1.00 72.19 172 LEU A CA 1
ATOM 1353 C C . LEU A 1 172 ? -6.364 0.728 -21.157 1.00 72.19 172 LEU A C 1
ATOM 1355 O O . LEU A 1 172 ? -6.949 1.195 -20.180 1.00 72.19 172 LEU A O 1
ATOM 1359 N N . GLU A 1 173 ? -5.784 1.485 -22.087 1.00 71.56 173 GLU A N 1
ATOM 1360 C CA . GLU A 1 173 ? -5.850 2.946 -22.123 1.00 71.56 173 GLU A CA 1
ATOM 1361 C C . GLU A 1 173 ? -6.362 3.410 -23.493 1.00 71.56 173 GLU A C 1
ATOM 1363 O O . GLU A 1 173 ? -5.826 3.020 -24.532 1.00 71.56 173 GLU A O 1
ATOM 1368 N N . GLU A 1 174 ? -7.400 4.246 -23.492 1.00 67.69 174 GLU A N 1
ATOM 1369 C CA . GLU A 1 174 ? -7.956 4.891 -24.684 1.00 67.69 174 GLU A CA 1
ATOM 1370 C C . GLU A 1 174 ? -8.060 6.403 -24.425 1.00 67.69 174 GLU A C 1
ATOM 1372 O O . GLU A 1 174 ? -8.554 6.816 -23.372 1.00 67.69 174 GLU A O 1
ATOM 1377 N N . TRP A 1 175 ? -7.584 7.210 -25.380 1.00 66.06 175 TRP A N 1
ATOM 1378 C CA . TRP A 1 175 ? -7.516 8.678 -25.312 1.00 66.06 175 TRP A CA 1
ATOM 1379 C C . TRP A 1 175 ? -8.561 9.346 -26.210 1.00 66.06 175 TRP A C 1
ATOM 1381 O O . TRP A 1 175 ? -8.686 8.926 -27.385 1.00 66.06 175 TRP A O 1
#

pLDDT: mean 85.47, std 12.27, range [41.94, 97.12]

Radius of gyration: 20.42 Å; chains: 1; bounding box: 55×40×50 Å

Foldseek 3Di:
DQDADDPPDDLVRQLVVNLVDPVLCVVPVDSVVSSVVSVVRVVVVVVPDDFKDWDPPFFFDFDWDDDPPAQIKTKGAQDFAPDWGDPPPPDIDGHHQVNCVVPQPDWDFDADPPDPVLTQDIVVVVQKHWDGDNTHIMIMGRGDPDPSSVVVSVCVVVVVDGGHHDIDGDPDDDD

Secondary structure (DSSP, 8-state):
------TT--HHHHHHHHHT-HHHHHH--SHHHHHHHHHHHHHHHHHSSSSEEEEEEEEE--EEE--TTS--EEEEEEEETTPBPPP-SS---BPPTTTTTTTTTS--EEESTT-TTSEEEETTTTSEEEEE-SSEEEEEEE--SSHHHHHHHHHHHTTS--EEEEEEE-S----

Sequence (175 aa):
MLPKPNKNENKDDFLTRAMADGEMVDAHPDEQKRAGVCESMWANSRSIDEGVERRELVAEDIELRVVDDEIPKITGYAAKFGKWSEDLGGFREKIRVGAFDDVLDDDVRALKNHDPNLLLGRTRSGTLRLTANKTGLRFEVDTPDTNVGRDTVEEIRRHDISGCSFGFIVDLEEW